Protein AF-A0A957DMR1-F1 (afdb_monomer_lite)

Sequence (81 aa):
PLVSEVKAAFANWELLLRKPVGKANGRFHFDLPEANRHNLARAGVQQIELSGFCTAQRTDLFFSHRAEKGKTGRFGTIFIL

Structure (mmCIF, N/CA/C/O backbone):
data_AF-A0A957DMR1-F1
#
_entry.id   AF-A0A957DMR1-F1
#
loop_
_atom_site.group_PDB
_atom_site.id
_atom_site.type_symbol
_atom_site.label_atom_id
_atom_site.label_alt_id
_atom_site.label_comp_id
_atom_site.label_asym_id
_atom_site.label_entity_id
_atom_site.label_seq_id
_atom_site.pdbx_PDB_ins_code
_atom_site.Cartn_x
_atom_site.Cartn_y
_atom_site.Cartn_z
_atom_site.occupancy
_atom_site.B_iso_or_equiv
_atom_site.auth_seq_id
_atom_site.auth_comp_id
_atom_site.auth_asym_id
_atom_site.auth_atom_id
_atom_site.pdbx_PDB_model_num
ATOM 1 N N . PRO A 1 1 ? 7.348 15.025 6.273 1.00 79.81 1 PRO A N 1
ATOM 2 C CA . PRO A 1 1 ? 5.892 14.804 6.500 1.00 79.81 1 PRO A CA 1
ATOM 3 C C . PRO A 1 1 ? 5.264 14.158 5.256 1.00 79.81 1 PRO A C 1
ATOM 5 O O . PRO A 1 1 ? 5.802 14.377 4.185 1.00 79.81 1 PRO A O 1
ATOM 8 N N . LEU A 1 2 ? 4.155 13.402 5.352 1.00 88.62 2 LEU A N 1
ATOM 9 C CA . LEU A 1 2 ? 3.640 12.551 4.250 1.00 88.62 2 LEU A CA 1
ATOM 10 C C . LEU A 1 2 ? 3.750 13.171 2.841 1.00 88.62 2 LEU A C 1
ATOM 12 O O . LEU A 1 2 ? 4.291 12.550 1.937 1.00 88.62 2 LEU A O 1
ATOM 16 N N . VAL A 1 3 ? 3.259 14.400 2.661 1.00 91.56 3 VAL A N 1
ATOM 17 C CA . VAL A 1 3 ? 3.247 15.076 1.352 1.00 91.56 3 VAL A CA 1
ATOM 18 C C . VAL A 1 3 ? 4.659 15.333 0.814 1.00 91.56 3 VAL A C 1
ATOM 20 O O . VAL A 1 3 ? 4.883 15.133 -0.375 1.00 91.56 3 VAL A O 1
ATOM 23 N N . SER A 1 4 ? 5.605 15.764 1.657 1.00 94.00 4 SER A N 1
ATOM 24 C CA . SER A 1 4 ? 6.988 16.012 1.223 1.00 94.00 4 SER A CA 1
ATOM 25 C C . SER A 1 4 ? 7.680 14.717 0.811 1.00 94.00 4 SER A C 1
ATOM 27 O O . SER A 1 4 ? 8.334 14.692 -0.225 1.00 94.00 4 SER A O 1
ATOM 29 N N . GLU A 1 5 ? 7.468 13.637 1.570 1.00 94.81 5 GLU A N 1
ATOM 30 C CA . GLU A 1 5 ? 8.056 12.326 1.265 1.00 94.81 5 GLU A CA 1
ATOM 31 C C . GLU A 1 5 ? 7.525 11.769 -0.058 1.00 94.81 5 GLU A C 1
ATOM 33 O O . GLU A 1 5 ? 8.296 11.322 -0.901 1.00 94.81 5 GLU A O 1
ATOM 38 N N . VAL A 1 6 ? 6.207 11.841 -0.283 1.00 95.62 6 VAL A N 1
ATOM 39 C CA . VAL A 1 6 ? 5.604 11.328 -1.523 1.00 95.62 6 VAL A CA 1
ATOM 40 C C . VAL A 1 6 ? 6.074 12.133 -2.737 1.00 95.62 6 VAL A C 1
ATOM 42 O O . VAL A 1 6 ? 6.383 11.538 -3.764 1.00 95.62 6 VAL A O 1
ATOM 45 N N . LYS A 1 7 ? 6.196 13.462 -2.618 1.00 95.12 7 LYS A N 1
ATOM 46 C CA . LYS A 1 7 ? 6.743 14.316 -3.687 1.00 95.12 7 LYS A CA 1
ATOM 47 C C . LYS A 1 7 ? 8.199 13.995 -4.020 1.00 95.12 7 LYS A C 1
ATOM 49 O O . LYS A 1 7 ? 8.571 14.052 -5.185 1.00 95.12 7 LYS A O 1
ATOM 54 N N . ALA A 1 8 ? 9.011 13.676 -3.013 1.00 96.00 8 ALA A N 1
ATOM 55 C CA . ALA A 1 8 ? 10.409 13.309 -3.215 1.00 96.00 8 ALA A CA 1
ATOM 56 C C . ALA A 1 8 ? 10.562 11.904 -3.824 1.00 96.00 8 ALA A C 1
ATOM 58 O O . ALA A 1 8 ? 11.45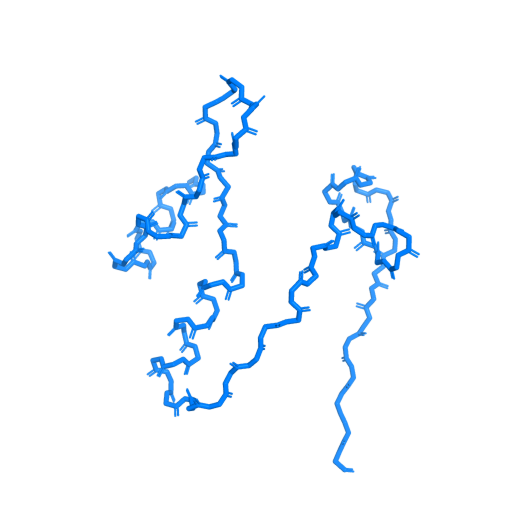5 11.680 -4.635 1.00 96.00 8 ALA A O 1
ATOM 59 N N . ALA A 1 9 ? 9.689 10.965 -3.450 1.00 94.88 9 ALA A N 1
ATOM 60 C CA . ALA A 1 9 ? 9.790 9.567 -3.865 1.00 94.88 9 ALA A CA 1
ATOM 61 C C . ALA A 1 9 ? 9.132 9.259 -5.224 1.00 94.88 9 ALA A C 1
ATOM 63 O O . ALA A 1 9 ? 9.556 8.326 -5.910 1.00 94.88 9 ALA A O 1
ATOM 64 N N . PHE A 1 10 ? 8.105 10.015 -5.629 1.00 95.19 10 PHE A N 1
ATOM 65 C CA . PHE A 1 10 ? 7.303 9.716 -6.817 1.00 95.19 10 PHE A CA 1
ATOM 66 C C . PHE A 1 10 ? 7.196 10.924 -7.751 1.00 95.19 10 PHE A C 1
ATOM 68 O O . PHE A 1 10 ? 6.623 11.951 -7.396 1.00 95.19 10 PHE A O 1
ATOM 75 N N . ALA A 1 11 ? 7.675 10.778 -8.991 1.00 92.00 11 ALA A N 1
ATOM 76 C CA . ALA A 1 11 ? 7.562 11.824 -10.013 1.00 92.00 11 ALA A CA 1
ATOM 77 C C . ALA A 1 11 ? 6.094 12.186 -10.317 1.00 92.00 11 ALA A C 1
ATOM 79 O O . ALA A 1 11 ? 5.755 13.349 -10.495 1.00 92.00 11 ALA A O 1
ATOM 80 N N . ASN A 1 12 ? 5.207 11.191 -10.300 1.00 91.81 12 ASN A N 1
ATOM 81 C CA . ASN A 1 12 ? 3.768 11.308 -10.530 1.00 91.81 12 ASN A CA 1
ATOM 82 C C . ASN A 1 12 ? 2.958 11.445 -9.223 1.00 91.81 12 ASN A C 1
ATOM 84 O O . ASN A 1 12 ? 1.845 10.927 -9.118 1.00 91.81 12 ASN A O 1
ATOM 88 N N . TRP A 1 13 ? 3.511 12.126 -8.213 1.00 93.62 13 TRP A N 1
ATOM 89 C CA . TRP A 1 13 ? 2.911 12.264 -6.878 1.00 93.62 13 TRP A CA 1
ATOM 90 C C . TRP A 1 13 ? 1.470 12.803 -6.881 1.00 93.62 13 TRP A C 1
ATOM 92 O O . TRP A 1 13 ? 0.700 12.490 -5.972 1.00 93.62 13 TRP A O 1
ATOM 102 N N . GLU A 1 14 ? 1.093 13.597 -7.883 1.00 92.19 14 GLU A N 1
ATOM 103 C CA . GLU A 1 14 ? -0.243 14.193 -8.031 1.00 92.19 14 GLU A CA 1
ATOM 104 C C . GLU A 1 14 ? -1.339 13.131 -8.153 1.00 92.19 14 GLU A C 1
ATOM 106 O O . GLU A 1 14 ? -2.430 13.303 -7.613 1.00 92.19 14 GLU A O 1
ATOM 111 N N . LEU A 1 15 ? -1.025 12.000 -8.792 1.00 92.00 15 LEU A N 1
ATOM 112 C CA . LEU A 1 15 ? -1.935 10.861 -8.928 1.00 92.00 15 LEU A CA 1
ATOM 113 C C . LEU A 1 15 ? -2.053 10.053 -7.627 1.00 92.00 15 LEU A C 1
ATOM 115 O O . LEU A 1 15 ? -3.042 9.356 -7.408 1.00 92.00 15 LEU A O 1
ATOM 119 N N . LEU A 1 16 ? -1.052 10.158 -6.749 1.00 94.81 16 LEU A N 1
ATOM 120 C CA . LEU A 1 16 ? -0.927 9.342 -5.542 1.00 94.81 16 LEU A CA 1
ATOM 121 C C . LEU A 1 16 ? -1.453 10.039 -4.284 1.00 94.81 16 LEU A C 1
ATOM 123 O O . LEU A 1 16 ? -1.713 9.382 -3.275 1.00 94.81 16 LEU A O 1
ATOM 127 N N . LEU A 1 17 ? -1.612 11.363 -4.309 1.00 93.75 17 LEU A N 1
ATOM 128 C CA . LEU A 1 17 ? -2.150 12.140 -3.196 1.00 93.75 17 LEU A CA 1
ATOM 129 C C . LEU A 1 17 ? -3.603 12.537 -3.463 1.00 93.75 17 LEU A C 1
ATOM 131 O O . LEU A 1 17 ? -3.898 13.555 -4.083 1.00 93.75 17 LEU A O 1
ATOM 135 N N . ARG A 1 18 ? -4.535 11.762 -2.910 1.00 88.56 18 ARG A N 1
ATOM 136 C CA . ARG A 1 18 ? -5.975 11.999 -3.042 1.00 88.56 18 ARG A CA 1
ATOM 137 C C . ARG A 1 18 ? -6.492 12.907 -1.929 1.00 88.56 18 ARG A C 1
ATOM 139 O O . ARG A 1 18 ? -6.097 12.774 -0.770 1.00 88.56 18 ARG A O 1
ATOM 146 N N . LYS A 1 19 ? -7.439 13.791 -2.245 1.00 83.81 19 LYS A N 1
ATOM 147 C CA . LYS A 1 19 ? -8.247 14.483 -1.230 1.00 83.81 19 LYS A CA 1
ATOM 148 C C . LYS A 1 19 ? -9.521 13.667 -0.983 1.00 83.81 19 LYS A C 1
ATOM 150 O O . LYS A 1 19 ? -10.253 13.421 -1.939 1.00 83.81 19 LYS A O 1
ATOM 155 N N . PRO A 1 20 ? -9.794 13.211 0.250 1.00 73.56 20 PRO A N 1
ATOM 156 C CA . PRO A 1 20 ? -11.013 12.463 0.532 1.00 73.56 20 PRO A CA 1
ATOM 157 C C . PRO A 1 20 ? -12.251 13.338 0.293 1.00 73.56 20 PRO A C 1
ATOM 159 O O . PRO A 1 20 ? -12.375 14.424 0.860 1.00 73.56 20 PRO A O 1
ATOM 162 N N . VAL A 1 21 ? -13.177 12.847 -0.533 1.00 69.19 21 VAL A N 1
ATOM 163 C CA . VAL A 1 21 ? -14.462 13.508 -0.799 1.00 69.19 21 VAL A CA 1
ATOM 164 C C . VAL A 1 21 ? -15.271 13.570 0.503 1.00 69.19 21 VAL A C 1
ATOM 166 O O . VAL A 1 21 ? -15.364 12.581 1.228 1.00 69.19 21 VAL A O 1
ATOM 169 N N . GLY A 1 22 ? -15.819 14.743 0.832 1.00 65.00 22 GLY A N 1
ATOM 170 C CA . GLY A 1 22 ? -16.682 14.933 2.006 1.00 65.00 22 GLY A CA 1
ATOM 171 C C . GLY A 1 22 ? -15.968 15.148 3.348 1.00 65.00 22 GLY A C 1
ATOM 172 O O . GLY A 1 22 ? -16.641 15.290 4.366 1.00 65.00 22 GLY A O 1
ATOM 173 N N . LYS A 1 23 ? -14.628 15.218 3.394 1.00 59.97 23 LYS A N 1
ATOM 174 C CA . LYS A 1 23 ? -13.900 15.648 4.602 1.00 59.97 23 LYS A CA 1
ATOM 175 C C . LYS A 1 23 ? -13.247 17.015 4.389 1.00 59.97 23 LYS A C 1
ATOM 177 O O . LYS A 1 23 ? -12.282 17.152 3.645 1.00 59.97 23 LYS A O 1
ATOM 182 N N . ALA A 1 24 ? -13.752 18.024 5.102 1.00 53.25 24 ALA A N 1
ATOM 183 C CA . ALA A 1 24 ? -13.306 19.422 5.027 1.00 53.25 24 ALA A CA 1
ATOM 184 C C . ALA A 1 24 ? -11.915 19.686 5.640 1.00 53.25 24 ALA A C 1
ATOM 186 O O . ALA A 1 24 ? -11.420 20.806 5.624 1.00 53.25 24 ALA A O 1
ATOM 187 N N . ASN A 1 25 ? -11.260 18.666 6.193 1.00 64.56 25 ASN A N 1
ATOM 188 C CA . ASN A 1 25 ? -10.022 18.818 6.955 1.00 64.56 25 ASN A CA 1
ATOM 189 C C . ASN A 1 25 ? -8.757 18.970 6.088 1.00 64.56 25 ASN A C 1
ATOM 191 O O . ASN A 1 25 ? -7.661 19.037 6.639 1.00 64.56 25 ASN A O 1
ATOM 195 N N . GLY A 1 26 ? -8.882 19.020 4.754 1.00 68.25 26 GLY A N 1
ATOM 196 C CA . GLY A 1 26 ? -7.804 19.409 3.832 1.00 68.25 26 GLY A CA 1
ATOM 197 C C . GLY A 1 26 ? -6.594 18.467 3.782 1.00 68.25 26 GLY A C 1
ATOM 198 O O . GLY A 1 26 ? -5.600 18.779 3.127 1.00 68.25 26 GLY A O 1
ATOM 199 N N . ARG A 1 27 ? -6.647 17.316 4.464 1.00 82.38 27 ARG A N 1
ATOM 200 C CA . ARG A 1 27 ? -5.530 16.369 4.549 1.00 82.38 27 ARG A CA 1
ATO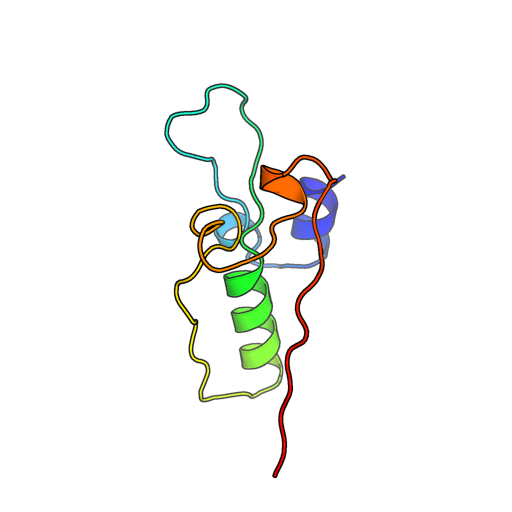M 201 C C . ARG A 1 27 ? -5.516 15.434 3.346 1.00 82.38 27 ARG A C 1
ATOM 203 O O . ARG A 1 27 ? -6.530 14.830 3.007 1.00 82.38 27 ARG A O 1
ATOM 210 N N . PHE A 1 28 ? -4.341 15.277 2.747 1.00 89.12 28 PHE A N 1
ATOM 211 C CA . PHE A 1 28 ? -4.119 14.297 1.691 1.00 89.12 28 PHE A CA 1
ATOM 212 C C . PHE A 1 28 ? -4.107 12.870 2.243 1.00 89.12 28 PHE A C 1
ATOM 214 O O . PHE A 1 28 ? -3.578 12.600 3.323 1.00 89.12 28 PHE A O 1
ATOM 221 N N . HIS A 1 29 ? -4.666 11.952 1.466 1.00 89.81 29 HIS A N 1
ATOM 222 C CA . HIS A 1 29 ? -4.535 10.516 1.630 1.00 89.81 29 HIS A CA 1
ATOM 223 C C . HIS A 1 29 ? -3.599 9.981 0.552 1.00 89.81 29 HIS A C 1
ATOM 225 O O . HIS A 1 29 ? -3.765 10.283 -0.625 1.00 89.81 29 HIS A O 1
ATOM 231 N N . PHE A 1 30 ? -2.627 9.178 0.968 1.00 94.00 30 PHE A N 1
ATOM 232 C CA . PHE A 1 30 ? -1.729 8.504 0.046 1.00 94.00 30 PHE A CA 1
ATOM 233 C C . PHE A 1 30 ? -2.364 7.212 -0.470 1.00 94.00 30 PHE A C 1
ATOM 235 O O . PHE A 1 30 ? -2.809 6.377 0.324 1.00 94.00 30 PHE A O 1
ATOM 242 N N . ASP A 1 31 ? -2.402 7.070 -1.787 1.00 94.44 31 ASP A N 1
ATOM 243 C CA . ASP A 1 31 ? -2.843 5.874 -2.489 1.00 94.44 31 ASP A CA 1
ATOM 244 C C . ASP A 1 31 ? -1.700 4.857 -2.585 1.00 94.44 31 ASP A C 1
ATOM 246 O O . ASP A 1 31 ? -0.949 4.790 -3.559 1.00 94.44 31 ASP A O 1
ATOM 250 N N . LEU A 1 32 ? -1.537 4.098 -1.503 1.00 94.88 32 LEU A N 1
ATOM 251 C CA . LEU A 1 32 ? -0.465 3.117 -1.368 1.00 94.88 32 LEU A CA 1
ATOM 252 C C . LEU A 1 32 ? -0.540 1.978 -2.412 1.00 94.88 32 LEU A C 1
ATOM 254 O O . LEU A 1 32 ? 0.511 1.637 -2.957 1.00 94.88 32 LEU A O 1
ATOM 258 N N . PRO A 1 33 ? -1.716 1.388 -2.726 1.00 95.62 33 PRO A N 1
ATOM 259 C CA . PRO A 1 33 ? -1.818 0.387 -3.789 1.00 95.62 33 PRO A CA 1
ATOM 260 C C . PRO A 1 33 ? -1.345 0.902 -5.150 1.00 95.62 33 PRO A C 1
ATOM 262 O O . PRO A 1 33 ? -0.554 0.227 -5.807 1.00 95.62 33 PRO A O 1
ATOM 265 N N . GLU A 1 34 ? -1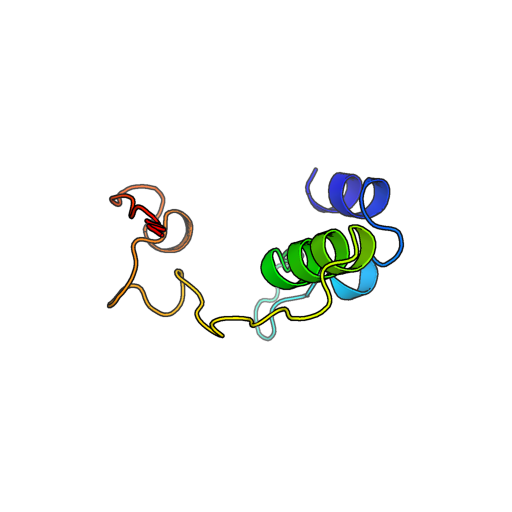.759 2.107 -5.549 1.00 95.81 34 GLU A N 1
ATOM 266 C CA . GLU A 1 34 ? -1.362 2.668 -6.844 1.00 95.81 34 GLU A CA 1
ATOM 267 C C . GLU A 1 34 ? 0.139 2.983 -6.893 1.00 95.81 34 GLU A C 1
ATOM 269 O O . GLU A 1 34 ? 0.819 2.677 -7.873 1.00 95.81 34 GLU A O 1
ATOM 274 N N . ALA A 1 35 ? 0.703 3.500 -5.798 1.00 96.56 35 ALA A N 1
ATOM 275 C CA . ALA A 1 35 ? 2.143 3.713 -5.684 1.00 96.56 35 ALA A CA 1
ATOM 276 C C . ALA A 1 35 ? 2.939 2.406 -5.867 1.00 96.56 35 ALA A C 1
ATOM 278 O O . ALA A 1 35 ? 3.939 2.374 -6.589 1.00 96.56 35 ALA A O 1
ATOM 279 N N . ASN A 1 36 ? 2.472 1.307 -5.266 1.00 96.62 36 ASN A N 1
ATOM 280 C CA . ASN A 1 36 ? 3.087 -0.008 -5.438 1.00 96.62 36 ASN A CA 1
ATOM 281 C C . ASN A 1 36 ? 2.916 -0.548 -6.861 1.00 96.62 36 ASN A C 1
ATOM 283 O O . ASN A 1 36 ? 3.872 -1.094 -7.407 1.00 96.62 36 ASN A O 1
ATOM 287 N N . ARG A 1 37 ? 1.753 -0.351 -7.494 1.00 96.69 37 ARG A N 1
ATOM 288 C CA . ARG A 1 37 ? 1.535 -0.707 -8.904 1.00 96.69 37 ARG A CA 1
ATOM 289 C C . ARG A 1 37 ? 2.552 -0.013 -9.814 1.00 96.69 37 ARG A C 1
ATOM 291 O O . ARG A 1 37 ? 3.161 -0.673 -10.652 1.00 96.69 37 ARG A O 1
ATOM 298 N N . HIS A 1 38 ? 2.796 1.283 -9.616 1.00 94.94 38 HIS A N 1
ATOM 299 C CA . HIS A 1 38 ? 3.830 2.010 -10.358 1.00 94.94 38 HIS A CA 1
ATOM 300 C C . HIS A 1 38 ? 5.236 1.457 -10.109 1.00 94.94 38 HIS A C 1
ATOM 302 O O . HIS A 1 38 ? 6.006 1.309 -11.058 1.00 94.94 38 HIS A O 1
ATOM 308 N N . ASN A 1 39 ? 5.577 1.127 -8.862 1.00 96.38 39 ASN A N 1
ATOM 309 C CA . ASN A 1 39 ? 6.879 0.546 -8.535 1.00 96.38 39 ASN A CA 1
ATOM 310 C C . ASN A 1 39 ? 7.082 -0.827 -9.191 1.00 96.38 39 ASN A C 1
ATOM 312 O O . ASN A 1 39 ? 8.133 -1.069 -9.779 1.00 96.38 39 ASN A O 1
ATOM 316 N N . LEU A 1 40 ? 6.071 -1.698 -9.150 1.00 97.62 40 LEU A N 1
ATOM 317 C CA . LEU A 1 40 ? 6.106 -3.015 -9.789 1.00 97.62 40 LEU A CA 1
ATOM 318 C C . LEU A 1 40 ? 6.227 -2.899 -11.314 1.00 97.62 40 LEU A C 1
ATOM 320 O O . LEU A 1 40 ? 7.073 -3.560 -11.912 1.00 97.62 40 LEU A O 1
ATOM 324 N N . ALA A 1 41 ? 5.447 -2.010 -11.935 1.00 95.81 41 ALA A N 1
ATOM 325 C CA . ALA A 1 41 ? 5.529 -1.764 -13.373 1.00 95.81 41 ALA A CA 1
ATOM 326 C C . ALA A 1 41 ? 6.919 -1.248 -13.785 1.00 95.81 41 ALA A C 1
ATOM 328 O O . ALA A 1 41 ? 7.490 -1.717 -14.767 1.00 95.81 41 ALA A O 1
ATOM 329 N N . ARG A 1 42 ? 7.513 -0.333 -13.002 1.00 95.31 42 ARG A N 1
ATOM 330 C CA . ARG A 1 42 ? 8.892 0.146 -13.218 1.00 95.31 42 ARG A CA 1
ATOM 331 C C . ARG A 1 42 ? 9.940 -0.955 -13.060 1.00 95.31 42 ARG A C 1
ATOM 333 O O . ARG A 1 42 ? 10.975 -0.884 -13.711 1.00 95.31 42 ARG A O 1
ATOM 340 N N . ALA A 1 43 ? 9.678 -1.953 -12.220 1.00 98.00 43 ALA A N 1
ATOM 341 C CA . ALA A 1 43 ? 10.527 -3.131 -12.066 1.00 98.00 43 ALA A CA 1
ATOM 342 C C . ALA A 1 43 ? 10.337 -4.174 -13.188 1.00 98.00 43 ALA A C 1
ATOM 344 O O . ALA A 1 43 ? 10.998 -5.208 -13.171 1.00 98.00 43 ALA A O 1
ATOM 345 N N . GLY A 1 44 ? 9.452 -3.921 -14.161 1.00 98.44 44 GLY A N 1
ATOM 346 C CA . GLY A 1 44 ? 9.205 -4.806 -15.302 1.00 98.44 44 GLY A CA 1
ATOM 347 C C . GLY A 1 44 ? 8.089 -5.832 -15.091 1.00 98.44 44 GLY A C 1
ATOM 348 O O . GLY A 1 44 ? 7.883 -6.682 -15.955 1.00 98.44 44 GLY A O 1
ATOM 349 N N . VAL A 1 45 ? 7.343 -5.766 -13.982 1.00 98.38 45 VAL A N 1
ATOM 350 C CA . VAL A 1 45 ? 6.179 -6.638 -13.764 1.00 98.38 45 VAL A CA 1
ATOM 351 C C . VAL A 1 45 ? 5.047 -6.214 -14.699 1.00 98.38 45 VAL A C 1
ATOM 353 O O . VAL A 1 45 ? 4.580 -5.078 -14.648 1.00 98.38 45 VAL A O 1
ATOM 356 N N . GLN A 1 46 ? 4.600 -7.135 -15.553 1.00 97.75 46 GLN A N 1
ATOM 357 C CA . GLN A 1 46 ? 3.605 -6.847 -16.595 1.00 97.75 46 GLN A CA 1
ATOM 358 C C . GLN A 1 46 ? 2.165 -7.149 -16.166 1.00 97.75 46 GLN A C 1
ATOM 360 O O . GLN A 1 46 ? 1.237 -6.484 -16.616 1.00 97.75 46 GLN A O 1
ATOM 365 N N . GLN A 1 47 ? 1.978 -8.150 -15.305 1.00 97.94 47 GLN A N 1
ATOM 366 C CA . GLN A 1 47 ? 0.668 -8.605 -14.840 1.00 97.94 47 GLN A CA 1
ATOM 367 C C . GLN A 1 47 ? 0.506 -8.195 -13.376 1.00 97.94 47 GLN A C 1
ATOM 369 O O . GLN A 1 47 ? 1.193 -8.719 -12.501 1.00 97.94 47 GLN A O 1
ATOM 374 N N . ILE A 1 48 ? -0.353 -7.208 -13.120 1.00 98.06 48 ILE A N 1
ATOM 375 C CA . ILE A 1 48 ? -0.590 -6.657 -11.783 1.00 98.06 48 ILE A CA 1
ATOM 376 C C . ILE A 1 48 ? -2.095 -6.570 -11.574 1.00 98.06 48 ILE A C 1
ATOM 378 O O . ILE A 1 48 ? -2.782 -5.845 -12.293 1.00 98.06 48 ILE A O 1
ATOM 382 N N . GLU A 1 49 ? -2.587 -7.265 -10.556 1.00 96.69 49 GLU A N 1
ATOM 383 C CA . GLU A 1 49 ? -3.986 -7.225 -10.150 1.00 96.69 49 GLU A CA 1
ATOM 384 C C . GLU A 1 49 ? -4.121 -6.541 -8.788 1.00 96.69 49 GLU A C 1
ATOM 386 O O . GLU A 1 49 ? -3.346 -6.784 -7.859 1.00 96.69 49 GLU A O 1
ATOM 391 N N . LEU A 1 50 ? -5.107 -5.652 -8.672 1.00 95.56 50 LEU A N 1
ATOM 392 C CA . LEU A 1 50 ? -5.462 -5.007 -7.415 1.00 95.56 50 LEU A CA 1
ATOM 393 C C . LEU A 1 50 ? -6.673 -5.722 -6.823 1.00 95.56 50 LEU A C 1
ATOM 395 O O . LEU A 1 50 ? -7.683 -5.878 -7.498 1.00 95.56 50 LEU A O 1
ATOM 399 N N . SER A 1 51 ? -6.620 -6.062 -5.534 1.00 94.19 51 SER A N 1
ATOM 400 C CA . SER A 1 51 ? -7.729 -6.755 -4.860 1.00 94.19 51 SER A CA 1
ATOM 401 C C . SER A 1 51 ? -9.017 -5.929 -4.759 1.00 94.19 51 SER A C 1
ATOM 403 O O . SER A 1 51 ? -10.071 -6.467 -4.440 1.00 94.19 51 SER A O 1
ATOM 405 N N . GLY A 1 52 ? -8.931 -4.606 -4.937 1.00 93.62 52 GLY A N 1
ATOM 406 C CA . GLY A 1 52 ? -10.052 -3.679 -4.765 1.00 93.62 52 GLY A CA 1
ATOM 407 C C . GLY A 1 52 ? -10.513 -3.494 -3.312 1.00 93.62 52 GLY A C 1
ATOM 408 O O . GLY A 1 52 ? -11.406 -2.688 -3.055 1.00 93.62 52 GLY A O 1
ATOM 409 N N . PHE A 1 53 ? -9.907 -4.187 -2.342 1.00 94.75 53 PHE A N 1
ATOM 410 C CA . PHE A 1 53 ? -10.297 -4.099 -0.937 1.00 94.7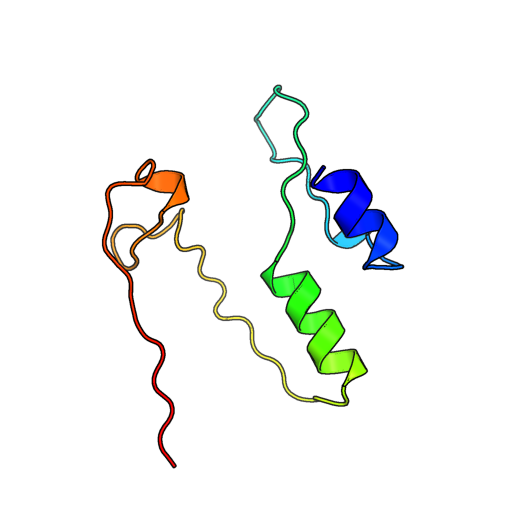5 53 PHE A CA 1
ATOM 411 C C . PHE A 1 53 ? -9.547 -3.000 -0.182 1.00 94.75 53 PHE A C 1
ATOM 413 O O . PHE A 1 53 ? -8.329 -2.854 -0.277 1.00 94.75 53 PHE A O 1
ATOM 420 N N . CYS A 1 54 ? -10.276 -2.280 0.672 1.00 93.62 54 CYS A N 1
ATOM 421 C CA . CYS A 1 54 ? -9.697 -1.408 1.687 1.00 93.62 54 CYS A CA 1
ATOM 422 C C . CYS A 1 54 ? -9.910 -2.021 3.072 1.00 93.62 54 CYS A C 1
ATOM 424 O O . CYS A 1 54 ? -11.049 -2.166 3.520 1.00 93.62 54 CYS A O 1
ATOM 426 N N . THR A 1 55 ? -8.824 -2.297 3.797 1.00 95.75 55 THR A N 1
ATOM 427 C CA . THR A 1 55 ? -8.899 -2.870 5.153 1.00 95.75 55 THR A CA 1
ATOM 428 C C . THR A 1 55 ? -9.674 -1.978 6.123 1.00 95.75 55 THR A C 1
ATOM 430 O O . THR A 1 55 ? -10.356 -2.473 7.006 1.00 95.75 55 THR A O 1
ATOM 433 N N . ALA A 1 56 ? -9.635 -0.652 5.945 1.00 95.00 56 ALA A N 1
ATOM 434 C CA . ALA A 1 56 ? -10.416 0.281 6.757 1.00 95.00 56 ALA A CA 1
ATOM 435 C C . ALA A 1 56 ? -11.918 0.310 6.417 1.00 95.00 56 ALA A C 1
ATOM 437 O O . ALA A 1 56 ? -12.699 0.727 7.265 1.00 95.00 56 ALA A O 1
ATOM 438 N N . GLN A 1 57 ? -12.319 -0.085 5.202 1.00 94.06 57 GLN A N 1
ATOM 439 C CA . GLN A 1 57 ? -13.733 -0.144 4.796 1.00 94.06 57 GLN A CA 1
ATOM 440 C C . GLN A 1 57 ? -14.358 -1.520 5.050 1.00 94.06 57 GLN A C 1
ATOM 442 O O . GLN A 1 57 ? -15.576 -1.618 5.147 1.00 94.06 57 GLN A O 1
ATOM 447 N N . ARG A 1 58 ? -13.535 -2.571 5.139 1.00 95.19 58 ARG A N 1
ATOM 448 C CA . ARG A 1 58 ? -13.955 -3.961 5.350 1.00 95.19 58 ARG A CA 1
ATOM 449 C C . ARG A 1 58 ? -13.384 -4.527 6.645 1.00 95.19 58 ARG A C 1
ATOM 451 O O . ARG A 1 58 ? -12.697 -5.545 6.637 1.00 95.19 58 ARG A O 1
ATOM 458 N N . THR A 1 59 ? -13.653 -3.850 7.762 1.00 96.19 59 THR A N 1
ATOM 459 C CA . THR A 1 59 ? -13.252 -4.332 9.096 1.00 96.19 59 THR A CA 1
ATOM 460 C C . THR A 1 59 ? -13.998 -5.597 9.530 1.00 96.19 59 THR A C 1
ATOM 462 O O . THR A 1 59 ? -13.633 -6.217 10.518 1.00 96.19 59 THR A O 1
ATOM 465 N N . ASP A 1 60 ? -15.032 -5.994 8.785 1.00 95.56 60 ASP A N 1
ATOM 466 C CA . ASP A 1 60 ? -15.699 -7.294 8.885 1.00 95.56 60 ASP A CA 1
ATOM 467 C C . ASP A 1 60 ? -14.843 -8.452 8.344 1.00 95.56 60 ASP A C 1
ATOM 469 O O . ASP A 1 60 ? -15.040 -9.593 8.749 1.00 95.56 60 ASP A O 1
ATOM 473 N N . LEU A 1 61 ? -13.889 -8.165 7.450 1.00 95.44 61 LEU A N 1
ATOM 474 C CA . LEU A 1 61 ? -12.976 -9.158 6.871 1.00 95.44 61 LEU A CA 1
ATOM 475 C C . LEU A 1 61 ? -11.520 -8.979 7.308 1.00 95.44 61 LEU A C 1
ATOM 477 O O . LEU A 1 61 ? -10.766 -9.948 7.339 1.00 95.44 61 LEU A O 1
ATOM 481 N N . PHE A 1 62 ? -11.096 -7.747 7.598 1.00 97.00 62 PHE A N 1
ATOM 482 C CA . PHE A 1 62 ? -9.691 -7.415 7.819 1.00 97.00 62 PHE A CA 1
ATOM 483 C C . PHE A 1 62 ? -9.477 -6.600 9.089 1.00 97.00 62 PHE A C 1
ATOM 485 O O . PHE A 1 62 ? -10.212 -5.664 9.385 1.00 97.00 62 PHE A O 1
ATOM 492 N N . PHE A 1 63 ? -8.359 -6.854 9.762 1.00 97.75 63 PHE A N 1
ATOM 493 C CA . PHE A 1 63 ? -7.831 -5.932 10.762 1.00 97.75 63 PHE A CA 1
ATOM 494 C C . PHE A 1 63 ? -7.357 -4.622 10.108 1.00 97.75 63 PHE A C 1
ATOM 496 O O . PHE A 1 63 ? -6.660 -4.629 9.088 1.00 97.75 63 PHE A O 1
ATOM 503 N N . SER A 1 64 ? -7.675 -3.480 10.719 1.00 97.19 64 SER A N 1
ATOM 504 C CA . SER A 1 64 ? -7.284 -2.147 10.260 1.00 97.19 64 SER A CA 1
ATOM 505 C C . SER A 1 64 ? -6.788 -1.274 11.400 1.00 97.19 64 SER A C 1
ATOM 507 O O . SER A 1 64 ? -7.552 -0.653 12.137 1.00 97.19 64 SER A O 1
ATOM 509 N N . HIS A 1 65 ? -5.466 -1.117 11.479 1.00 96.62 65 HIS A N 1
ATOM 510 C CA . HIS A 1 65 ? -4.830 -0.283 12.500 1.00 96.62 65 HIS A CA 1
ATOM 511 C C . HIS A 1 65 ? -5.376 1.155 12.527 1.00 96.62 65 HIS A C 1
ATOM 513 O O . HIS A 1 65 ? -5.536 1.730 13.602 1.00 96.62 65 HIS A O 1
ATOM 519 N N . ARG A 1 66 ? -5.691 1.735 11.358 1.00 93.44 66 ARG A N 1
ATOM 520 C CA . ARG A 1 66 ? -6.227 3.101 11.265 1.00 93.44 66 ARG A CA 1
ATOM 521 C C . ARG A 1 66 ? -7.686 3.180 11.709 1.00 93.44 66 ARG A C 1
ATOM 523 O O . ARG A 1 66 ? -8.017 4.089 12.465 1.00 93.44 66 ARG A O 1
ATOM 530 N N . ALA A 1 67 ? -8.548 2.286 11.223 1.00 95.06 67 ALA A N 1
ATOM 531 C CA . ALA A 1 67 ? -9.974 2.329 11.552 1.00 95.06 67 ALA A CA 1
ATOM 532 C C . ALA A 1 67 ? -10.220 1.960 13.024 1.00 95.06 67 ALA A C 1
ATOM 534 O O . ALA A 1 67 ? -11.001 2.618 13.706 1.00 95.06 67 ALA A O 1
ATOM 535 N N . GLU A 1 68 ? -9.467 0.990 13.540 1.00 96.81 68 GLU A N 1
ATOM 536 C CA . GLU A 1 68 ? -9.588 0.465 14.905 1.00 96.81 68 GLU A CA 1
ATOM 537 C C . GLU A 1 68 ? -8.663 1.185 15.905 1.00 96.81 68 GLU A C 1
ATOM 539 O O . GLU A 1 68 ? -8.432 0.717 17.020 1.00 96.81 68 GLU A O 1
ATOM 544 N N . LYS A 1 69 ? -8.121 2.351 15.520 1.00 96.44 69 LYS A N 1
ATOM 545 C CA . LYS A 1 69 ? -7.341 3.255 16.391 1.00 96.44 69 LYS A CA 1
ATOM 546 C C . LYS A 1 69 ? -6.216 2.544 17.151 1.00 96.44 69 LYS A C 1
ATOM 548 O O . LYS A 1 69 ? -5.981 2.781 18.334 1.00 96.44 69 LYS A O 1
ATOM 553 N N . GLY A 1 70 ? -5.532 1.646 16.460 1.00 95.81 70 GLY A N 1
ATOM 554 C CA . GLY A 1 70 ? -4.386 0.918 16.976 1.00 95.81 70 GLY A CA 1
ATOM 555 C C . GLY A 1 70 ? -4.683 -0.359 17.754 1.00 95.81 70 GLY A C 1
ATOM 556 O O . GLY A 1 70 ? -3.775 -1.176 17.882 1.00 95.81 70 GLY A O 1
ATOM 557 N N . LYS A 1 71 ? -5.922 -0.583 18.203 1.00 96.81 71 LYS A N 1
ATOM 558 C CA . LYS A 1 71 ? -6.307 -1.738 19.027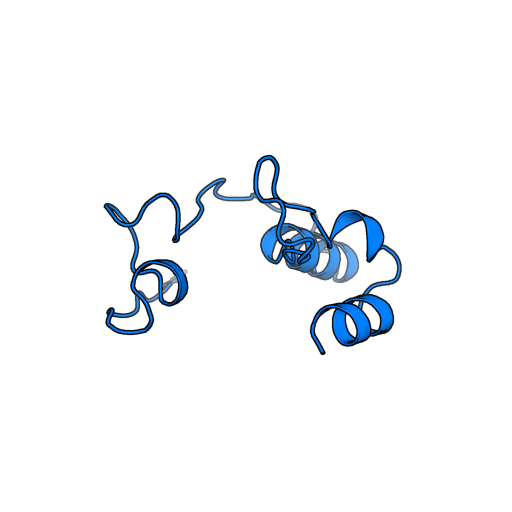 1.00 96.81 71 LYS A CA 1
ATOM 559 C C . LYS A 1 71 ? -6.900 -2.851 18.167 1.00 96.81 71 LYS A C 1
ATOM 561 O O . LYS A 1 71 ? -8.106 -3.039 18.136 1.00 96.81 71 LYS A O 1
ATOM 566 N N . THR A 1 72 ? -6.045 -3.552 17.436 1.00 97.31 72 THR A N 1
ATOM 567 C CA . THR A 1 72 ? -6.463 -4.605 16.503 1.00 97.31 72 THR A CA 1
ATOM 568 C C . THR A 1 72 ? -5.346 -5.616 16.280 1.00 97.31 72 THR A C 1
ATOM 570 O O . THR A 1 72 ? -4.178 -5.320 16.554 1.00 97.31 72 THR A O 1
ATOM 573 N N . GLY A 1 73 ? -5.695 -6.792 15.761 1.00 96.62 73 GLY A N 1
ATOM 574 C CA . GLY A 1 73 ? -4.740 -7.813 15.361 1.00 96.62 73 GLY A CA 1
ATOM 575 C C . GLY A 1 73 ? -3.939 -7.451 14.104 1.00 96.62 73 GLY A C 1
ATOM 576 O O . GLY A 1 73 ? -3.839 -6.299 13.657 1.00 96.62 73 GLY A O 1
ATOM 577 N N . ARG A 1 74 ? -3.320 -8.481 13.533 1.00 96.38 74 ARG A N 1
ATOM 578 C CA . ARG A 1 74 ? -2.579 -8.449 12.269 1.00 96.38 74 ARG A CA 1
ATOM 579 C C . ARG A 1 74 ? -2.935 -9.706 11.489 1.00 96.38 74 ARG A C 1
ATOM 581 O O . ARG A 1 74 ? -3.175 -10.744 12.096 1.00 96.38 74 ARG A O 1
ATOM 588 N N . PHE A 1 75 ? -2.973 -9.604 10.168 1.00 93.38 75 PHE A N 1
ATOM 589 C CA . PHE A 1 75 ? -3.109 -10.766 9.297 1.00 93.38 75 PHE A CA 1
ATOM 590 C C . PHE A 1 75 ? -1.791 -11.009 8.562 1.00 93.38 75 PHE A C 1
ATOM 592 O O . PHE A 1 75 ? -1.010 -10.077 8.353 1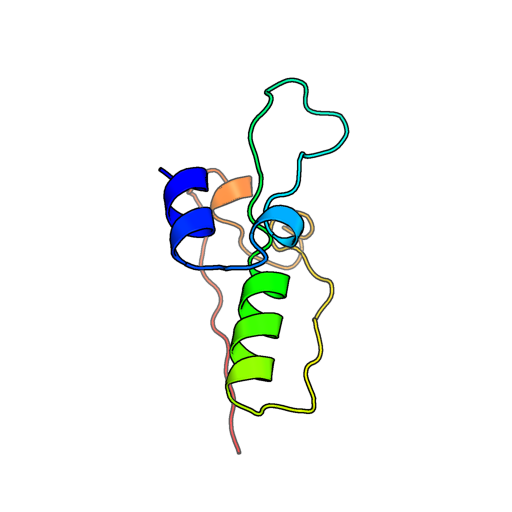.00 93.38 75 PHE A O 1
ATOM 599 N N . GLY A 1 76 ? -1.541 -12.268 8.212 1.00 94.69 76 GLY A N 1
ATOM 600 C CA . GLY A 1 76 ? -0.410 -12.675 7.387 1.00 94.69 76 GLY A CA 1
ATOM 601 C C . GLY A 1 76 ? -0.844 -12.903 5.944 1.00 94.69 76 GLY A C 1
ATOM 602 O O . GLY A 1 76 ? -1.976 -13.314 5.694 1.00 94.69 76 GLY A O 1
ATOM 603 N N . THR A 1 77 ? 0.070 -12.666 5.008 1.00 94.94 77 THR A N 1
ATOM 604 C CA . THR A 1 77 ? -0.071 -13.092 3.612 1.00 94.94 77 THR A CA 1
ATOM 605 C C . THR A 1 77 ? 0.868 -14.269 3.397 1.00 94.94 77 THR A C 1
ATOM 607 O O . THR A 1 77 ? 2.046 -14.175 3.738 1.00 94.94 77 THR A O 1
ATOM 610 N N . ILE A 1 78 ? 0.356 -15.373 2.857 1.00 96.38 78 ILE A N 1
ATOM 611 C CA . ILE A 1 78 ? 1.123 -16.598 2.618 1.00 96.38 78 ILE A CA 1
ATOM 612 C C . ILE A 1 78 ? 1.091 -16.889 1.120 1.00 96.38 78 ILE A C 1
ATOM 614 O O . ILE A 1 78 ? 0.034 -16.827 0.497 1.00 96.38 78 ILE A O 1
ATOM 618 N N . PHE A 1 79 ? 2.253 -17.204 0.560 1.00 95.88 79 PHE A N 1
ATOM 619 C CA . PHE A 1 79 ? 2.413 -17.711 -0.796 1.00 95.88 79 PHE A CA 1
ATOM 620 C C . PHE A 1 79 ? 3.247 -18.989 -0.720 1.00 95.88 79 PHE A C 1
ATOM 622 O O . PHE A 1 79 ? 4.273 -19.010 -0.039 1.00 95.88 79 PHE A O 1
ATOM 629 N N . ILE A 1 80 ? 2.781 -20.048 -1.375 1.00 95.75 80 ILE A N 1
ATOM 630 C CA . ILE A 1 80 ? 3.431 -21.359 -1.436 1.00 95.75 80 ILE A CA 1
ATOM 631 C C . ILE A 1 80 ? 3.384 -21.795 -2.903 1.00 95.75 80 ILE A C 1
ATOM 633 O O . ILE A 1 80 ? 2.377 -21.551 -3.571 1.00 95.75 80 ILE A O 1
ATOM 637 N N . LEU A 1 81 ? 4.488 -22.367 -3.385 1.00 91.94 81 LEU A N 1
ATOM 638 C CA . LEU A 1 81 ? 4.618 -22.924 -4.733 1.00 91.94 81 LEU A CA 1
ATOM 639 C C . LEU A 1 81 ? 4.040 -24.337 -4.812 1.00 91.94 81 LEU A C 1
ATOM 641 O O . LEU A 1 81 ? 4.235 -25.095 -3.835 1.00 91.94 81 LEU A O 1
#

Foldseek 3Di:
DVLVVLVVPDVVSVVQWDDDPPDPPPHTDGNPLVVVVVVCVVVVNDDDDDPPDDQLVPVVVHWDCVNVVNPTDHDDDDDDD

Radius of gyration: 15.06 Å; chains: 1; bounding box: 27×42×36 Å

Secondary structure (DSSP, 8-state):
-HHHHHHHH-TTHHHHEEPPTT-TT---EE-HHHHHHHHHHHTT----------TTT-TTTS--TTTTTT-----------

pLDDT: mean 91.95, std 9.12, range [53.25, 98.44]